Protein AF-A0A2H9PEF1-F1 (afdb_monomer_lite)

Foldseek 3Di:
DWFKDFDLVVFDDDPCSPVSVVVVCCVVVPDPQWPDKDADPDDSTGIDTDGHDPDVVRVVVCCVPVCVVCVVGMDTPDDDDDDPVPPPDPDCVVVVVVVSVVD

Sequence (103 aa):
MGLFKFNIDAFDKSEDIKKSLEVDIAKRIQNPLIINFYRLPEGDITHIVVFGFKNINELDSYFHTHQAKRGHISELKNLYILYVKSMKKSSPDDLIVKLLKED

Structure (mmCIF, N/CA/C/O backbone):
data_AF-A0A2H9PEF1-F1
#
_entry.id   AF-A0A2H9PEF1-F1
#
loop_
_atom_site.group_PDB
_atom_site.id
_atom_site.type_symbol
_atom_site.label_atom_id
_atom_site.label_alt_id
_atom_site.label_comp_id
_atom_site.label_asym_id
_atom_site.label_entity_id
_atom_site.label_seq_id
_atom_site.pdbx_PDB_ins_code
_atom_site.Cartn_x
_atom_site.Cartn_y
_atom_site.Cartn_z
_atom_site.occupancy
_atom_site.B_iso_or_equiv
_atom_site.auth_seq_id
_atom_site.auth_comp_id
_atom_site.auth_asym_id
_atom_site.auth_atom_id
_atom_site.pdbx_PDB_model_num
ATOM 1 N N . MET A 1 1 ? -4.731 0.255 1.916 1.00 81.06 1 MET A N 1
ATOM 2 C CA . MET A 1 1 ? -3.976 -0.953 1.529 1.00 81.06 1 MET A CA 1
ATOM 3 C C . MET A 1 1 ? -3.793 -0.933 0.025 1.00 81.06 1 MET A C 1
ATOM 5 O O . MET A 1 1 ? -4.788 -0.914 -0.685 1.00 81.06 1 MET A O 1
ATOM 9 N N . GLY A 1 2 ? -2.553 -0.854 -0.445 1.00 84.56 2 GLY A N 1
ATOM 10 C CA . GLY A 1 2 ? -2.228 -0.890 -1.870 1.00 84.56 2 GLY A CA 1
ATOM 11 C C . GLY A 1 2 ? -1.659 -2.249 -2.262 1.00 84.56 2 GLY A C 1
ATOM 12 O O . GLY A 1 2 ? -0.802 -2.774 -1.552 1.00 84.56 2 GLY A O 1
ATOM 13 N N . LEU A 1 3 ? -2.136 -2.797 -3.375 1.00 85.81 3 LEU A N 1
ATOM 14 C CA . LEU A 1 3 ? -1.567 -3.961 -4.049 1.00 85.81 3 LEU A CA 1
ATOM 15 C C . LEU A 1 3 ? -0.678 -3.461 -5.181 1.00 85.81 3 LEU A C 1
ATOM 17 O O . LEU A 1 3 ? -1.125 -2.678 -6.021 1.00 85.81 3 LEU A O 1
ATOM 21 N N . PHE A 1 4 ? 0.576 -3.894 -5.185 1.00 83.50 4 PHE A N 1
ATOM 22 C CA . PHE A 1 4 ? 1.590 -3.408 -6.106 1.00 83.50 4 PHE A CA 1
ATOM 23 C C . PHE A 1 4 ? 2.247 -4.541 -6.875 1.00 83.50 4 PHE A C 1
ATOM 25 O O . PHE A 1 4 ? 2.546 -5.606 -6.330 1.00 83.50 4 PHE A O 1
ATOM 32 N N . LYS A 1 5 ? 2.579 -4.234 -8.123 1.00 84.44 5 LYS A N 1
ATOM 33 C CA . LYS A 1 5 ? 3.522 -4.977 -8.940 1.00 84.44 5 LYS A CA 1
ATOM 34 C C . LYS A 1 5 ? 4.827 -4.196 -9.004 1.00 84.44 5 LYS A C 1
ATOM 36 O O . LYS A 1 5 ? 4.940 -3.189 -9.696 1.00 84.44 5 LYS A O 1
ATOM 41 N N . PHE A 1 6 ? 5.814 -4.640 -8.243 1.00 76.81 6 PHE A N 1
ATOM 42 C CA . PHE A 1 6 ? 7.176 -4.125 -8.345 1.00 76.81 6 PHE A CA 1
ATOM 43 C C . PHE A 1 6 ? 7.893 -4.766 -9.533 1.00 76.81 6 PHE A C 1
ATOM 45 O O . PHE A 1 6 ? 7.868 -5.988 -9.678 1.00 76.81 6 PHE A O 1
ATOM 52 N N . ASN A 1 7 ? 8.527 -3.940 -10.366 1.00 70.44 7 ASN A N 1
ATOM 53 C CA . ASN A 1 7 ? 9.327 -4.407 -11.490 1.00 70.44 7 ASN A CA 1
ATOM 54 C C . ASN A 1 7 ? 10.691 -4.881 -10.978 1.00 70.44 7 ASN A C 1
ATOM 56 O O . ASN A 1 7 ? 11.523 -4.060 -10.605 1.00 70.44 7 ASN A O 1
ATOM 60 N N . ILE A 1 8 ? 10.907 -6.197 -10.958 1.00 63.88 8 ILE A N 1
ATOM 61 C CA . ILE A 1 8 ? 12.131 -6.823 -10.439 1.00 63.88 8 ILE A CA 1
ATOM 62 C C . ILE A 1 8 ? 13.358 -6.428 -11.285 1.00 63.88 8 ILE A C 1
ATOM 64 O O . ILE A 1 8 ? 14.447 -6.301 -10.735 1.00 63.88 8 ILE A O 1
ATOM 68 N N . ASP A 1 9 ? 13.179 -6.119 -12.575 1.00 59.16 9 ASP A N 1
ATOM 69 C CA . ASP A 1 9 ? 14.261 -5.687 -13.473 1.00 59.16 9 ASP A CA 1
ATOM 70 C C . ASP A 1 9 ? 14.780 -4.269 -13.170 1.00 59.16 9 ASP A C 1
ATOM 72 O O . ASP A 1 9 ? 15.856 -3.890 -13.628 1.00 59.16 9 ASP A O 1
ATOM 76 N N . ALA A 1 10 ? 14.042 -3.477 -12.381 1.00 54.97 10 ALA A N 1
ATOM 77 C CA . ALA A 1 10 ? 14.478 -2.163 -11.896 1.00 54.97 10 ALA A CA 1
ATOM 78 C C . ALA A 1 10 ? 15.374 -2.243 -10.638 1.00 54.97 10 ALA A C 1
ATOM 80 O O . ALA A 1 10 ? 15.727 -1.208 -10.055 1.00 54.97 10 ALA A O 1
ATOM 81 N N . PHE A 1 11 ? 15.704 -3.455 -10.184 1.00 54.44 11 PHE A N 1
ATOM 82 C CA . PHE A 1 11 ? 16.547 -3.712 -9.020 1.00 54.44 11 PHE A CA 1
ATOM 83 C C . PHE A 1 11 ? 17.867 -4.352 -9.455 1.00 54.44 11 PHE A C 1
ATOM 85 O O . PHE A 1 11 ? 17.910 -5.156 -10.385 1.00 54.44 11 PHE A O 1
ATOM 92 N N . ASP A 1 12 ? 18.954 -3.933 -8.808 1.00 49.53 12 ASP A N 1
ATOM 93 C CA . ASP A 1 12 ? 20.311 -4.286 -9.215 1.00 49.53 12 ASP A CA 1
ATOM 94 C C . ASP A 1 12 ? 20.532 -5.804 -9.113 1.00 49.53 12 ASP A C 1
ATOM 96 O O . ASP A 1 12 ? 20.128 -6.444 -8.135 1.00 49.53 12 ASP A O 1
ATOM 100 N N . LYS A 1 13 ? 21.146 -6.390 -10.145 1.00 48.97 13 LYS A N 1
ATOM 101 C CA . LYS A 1 13 ? 21.326 -7.843 -10.291 1.00 48.97 13 LYS A CA 1
ATOM 102 C C . LYS A 1 13 ? 22.469 -8.328 -9.395 1.00 48.97 13 LYS A C 1
ATOM 104 O O . LYS A 1 13 ? 23.537 -8.669 -9.892 1.00 48.97 13 LYS A O 1
ATOM 109 N N . SER A 1 14 ? 22.271 -8.341 -8.079 1.00 46.44 14 SER A N 1
ATOM 110 C CA . SER A 1 14 ? 23.199 -9.007 -7.156 1.00 46.44 14 SER A CA 1
ATOM 111 C C . SER A 1 14 ? 22.839 -10.487 -6.983 1.00 46.44 14 SER A C 1
ATOM 113 O O . SER A 1 14 ? 21.671 -10.865 -7.082 1.00 46.44 14 SER A O 1
ATOM 115 N N . GLU A 1 15 ? 23.845 -11.334 -6.735 1.00 48.19 15 GLU A N 1
ATOM 116 C CA . GLU A 1 15 ? 23.725 -12.803 -6.627 1.00 48.19 15 GLU A CA 1
ATOM 117 C C . GLU A 1 15 ? 22.738 -13.275 -5.533 1.00 48.19 15 GLU A C 1
ATOM 119 O O . GLU A 1 15 ? 22.260 -14.404 -5.588 1.00 48.19 15 GLU A O 1
ATOM 124 N N . ASP A 1 16 ? 22.335 -12.386 -4.615 1.00 54.19 16 ASP A N 1
ATOM 125 C CA . 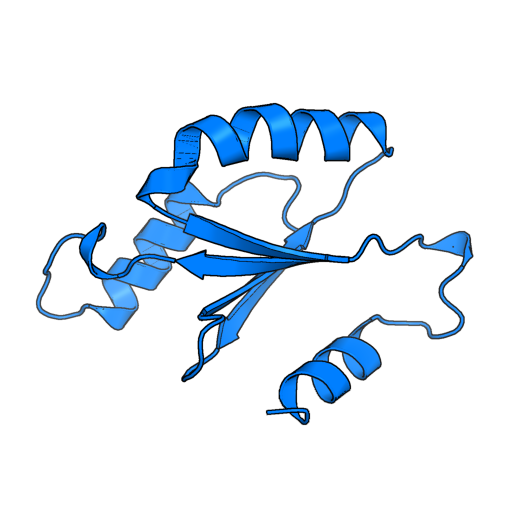ASP A 1 16 ? 21.305 -12.597 -3.587 1.00 54.19 16 ASP A CA 1
ATOM 126 C C . ASP A 1 16 ? 20.053 -11.725 -3.842 1.00 54.19 16 ASP A C 1
ATOM 128 O O . ASP A 1 16 ? 19.615 -10.927 -3.002 1.00 54.19 16 ASP A O 1
ATOM 132 N N . ILE A 1 17 ? 19.444 -11.894 -5.023 1.00 53.16 17 ILE A N 1
ATOM 133 C CA . ILE A 1 17 ? 18.294 -11.112 -5.526 1.00 53.16 17 ILE A CA 1
ATOM 134 C C . ILE A 1 17 ? 17.202 -10.929 -4.461 1.00 53.16 17 ILE A C 1
ATOM 136 O O . ILE A 1 17 ? 16.696 -9.827 -4.278 1.00 53.16 17 ILE A O 1
ATOM 140 N N . LYS A 1 18 ? 16.834 -11.981 -3.713 1.00 52.94 18 LYS A N 1
ATOM 141 C CA . LYS A 1 18 ? 15.746 -11.905 -2.718 1.00 52.94 18 LYS A CA 1
ATOM 142 C C . LYS A 1 18 ? 16.064 -10.970 -1.552 1.00 52.94 18 LYS A C 1
ATOM 144 O O . LYS A 1 18 ? 15.187 -10.210 -1.151 1.00 52.94 18 LYS A O 1
ATOM 149 N N . LYS A 1 19 ? 17.291 -11.025 -1.031 1.00 54.19 19 LYS A N 1
ATOM 150 C CA . LYS A 1 19 ? 17.704 -10.278 0.164 1.00 54.19 19 LYS A CA 1
ATOM 151 C C . LYS A 1 19 ? 18.047 -8.831 -0.187 1.00 54.19 19 LYS A C 1
ATOM 153 O O . LYS A 1 19 ? 17.674 -7.920 0.545 1.00 54.19 19 LYS A O 1
ATOM 158 N N . SER A 1 20 ? 18.678 -8.621 -1.344 1.00 52.16 20 SER A N 1
ATOM 159 C CA . SER A 1 20 ? 18.947 -7.288 -1.895 1.00 52.16 20 SER A CA 1
ATOM 160 C C . SER A 1 20 ? 17.649 -6.550 -2.226 1.00 52.16 20 SER A C 1
ATOM 162 O O . SER A 1 20 ? 17.487 -5.393 -1.847 1.00 52.16 20 SER A O 1
ATOM 164 N N . LEU A 1 21 ? 16.685 -7.242 -2.846 1.00 58.06 21 LEU A N 1
ATOM 165 C CA . LEU A 1 21 ? 15.373 -6.689 -3.180 1.00 58.06 21 LEU A CA 1
ATOM 166 C C . LEU A 1 21 ? 14.592 -6.284 -1.928 1.00 58.06 21 LEU A C 1
ATOM 168 O O . LEU A 1 21 ? 14.026 -5.200 -1.895 1.00 58.06 21 LEU A O 1
ATOM 172 N N . GLU A 1 22 ? 14.578 -7.110 -0.882 1.00 59.09 22 GLU A N 1
ATOM 173 C CA . GLU A 1 22 ? 13.876 -6.779 0.364 1.00 59.09 22 GLU A CA 1
ATOM 174 C C . GLU A 1 22 ? 14.498 -5.581 1.079 1.00 59.09 22 GLU A C 1
ATOM 176 O O . GLU A 1 22 ? 13.774 -4.715 1.567 1.00 59.09 22 GLU A O 1
ATOM 181 N N . VAL A 1 23 ? 15.829 -5.478 1.088 1.00 62.06 23 VAL A N 1
ATOM 182 C CA . VAL A 1 23 ? 16.538 -4.341 1.684 1.00 62.06 23 VAL A CA 1
ATOM 183 C C . VAL A 1 23 ? 16.328 -3.063 0.871 1.00 62.06 23 VAL A C 1
ATOM 185 O O . VAL A 1 23 ? 16.086 -2.009 1.458 1.00 62.06 23 VAL A O 1
ATOM 188 N N . ASP A 1 24 ? 16.379 -3.131 -0.458 1.00 60.25 24 ASP A N 1
ATOM 189 C CA . ASP A 1 24 ? 16.187 -1.963 -1.321 1.00 60.25 24 ASP A CA 1
ATOM 190 C C . ASP A 1 24 ? 14.737 -1.510 -1.374 1.00 60.25 24 ASP A C 1
ATOM 192 O O . ASP A 1 24 ? 14.468 -0.307 -1.342 1.00 60.25 24 ASP A O 1
ATOM 196 N N . ILE A 1 25 ? 13.793 -2.451 -1.399 1.00 62.97 25 ILE A N 1
ATOM 197 C CA . ILE A 1 25 ? 12.381 -2.141 -1.249 1.00 62.97 25 ILE A CA 1
ATOM 198 C C . ILE A 1 25 ? 12.160 -1.525 0.127 1.00 62.97 25 ILE A C 1
ATOM 200 O O . ILE A 1 25 ? 11.666 -0.409 0.173 1.00 62.97 25 ILE A O 1
ATOM 204 N N . ALA A 1 26 ? 12.591 -2.148 1.227 1.00 62.16 26 ALA A N 1
ATOM 205 C CA . ALA A 1 26 ? 12.423 -1.578 2.563 1.00 62.16 26 ALA A CA 1
ATOM 206 C C . ALA A 1 26 ? 13.029 -0.170 2.670 1.00 62.16 26 ALA A C 1
ATOM 208 O O . ALA A 1 26 ? 12.359 0.736 3.154 1.00 62.16 26 ALA A O 1
ATOM 209 N N . LYS A 1 27 ? 14.239 0.066 2.146 1.00 63.31 27 LYS A N 1
ATOM 210 C CA . LYS A 1 27 ? 14.881 1.395 2.123 1.00 63.31 27 LYS A CA 1
ATOM 211 C C . LYS A 1 27 ? 14.126 2.413 1.269 1.00 63.31 27 LYS A C 1
ATOM 213 O O . LYS A 1 27 ? 13.960 3.553 1.684 1.00 63.31 27 LYS A O 1
ATOM 218 N N . ARG A 1 28 ? 13.659 2.035 0.076 1.00 61.03 28 ARG A N 1
ATOM 219 C CA . ARG A 1 28 ? 12.899 2.937 -0.814 1.00 61.03 28 ARG A CA 1
ATOM 220 C C . ARG A 1 28 ? 11.482 3.170 -0.295 1.00 61.03 28 ARG A C 1
ATOM 222 O O . ARG A 1 28 ? 10.887 4.217 -0.557 1.00 61.03 28 ARG A O 1
ATOM 229 N N . ILE A 1 29 ? 10.931 2.199 0.417 1.00 62.66 29 ILE A N 1
ATOM 230 C CA . ILE A 1 29 ? 9.588 2.204 0.980 1.00 62.66 29 ILE A CA 1
ATOM 231 C C . ILE A 1 29 ? 9.569 2.811 2.384 1.00 62.66 29 ILE A C 1
ATOM 233 O O . ILE A 1 29 ? 8.483 3.173 2.800 1.00 62.66 29 ILE A O 1
ATOM 237 N N . GLN A 1 30 ? 10.709 3.043 3.056 1.00 60.53 30 GLN A N 1
ATOM 238 C CA . GLN A 1 30 ? 10.787 3.748 4.345 1.00 60.53 30 GLN A CA 1
ATOM 239 C C . GLN A 1 30 ? 10.015 5.071 4.298 1.00 60.53 30 GLN A C 1
ATOM 241 O O . GLN A 1 30 ? 10.496 6.121 3.877 1.00 60.53 30 GLN A O 1
ATOM 246 N N . ASN A 1 31 ? 8.768 4.986 4.726 1.00 67.44 31 ASN A N 1
ATOM 247 C CA . ASN A 1 31 ? 7.847 6.077 4.862 1.00 67.44 31 ASN A CA 1
ATOM 248 C C . ASN A 1 31 ? 7.121 5.819 6.183 1.00 67.44 31 ASN A C 1
ATOM 250 O O . ASN A 1 31 ? 6.616 4.710 6.379 1.00 67.44 31 ASN A O 1
ATOM 254 N N . PRO A 1 32 ? 7.067 6.808 7.087 1.00 73.00 32 PRO A N 1
ATOM 255 C CA . PRO A 1 32 ? 6.410 6.652 8.383 1.00 73.00 32 PRO A CA 1
ATOM 256 C C . PRO A 1 32 ? 4.924 6.278 8.274 1.00 73.00 32 PRO A C 1
ATOM 258 O O . PRO A 1 32 ? 4.343 5.799 9.240 1.00 73.00 32 PRO A O 1
ATOM 261 N N . LEU A 1 33 ? 4.311 6.469 7.103 1.00 78.62 33 LEU A N 1
ATOM 262 C CA . LEU A 1 33 ? 2.924 6.109 6.825 1.00 78.62 33 LEU A CA 1
ATOM 263 C C . LEU A 1 33 ? 2.731 4.610 6.582 1.00 78.62 33 LEU A C 1
ATOM 265 O O . LEU A 1 33 ? 1.600 4.179 6.404 1.00 78.62 33 LEU A O 1
ATOM 269 N N . ILE A 1 34 ? 3.784 3.793 6.540 1.00 79.69 34 ILE A N 1
ATOM 270 C CA . ILE A 1 34 ? 3.651 2.354 6.293 1.00 79.69 34 ILE A CA 1
ATOM 271 C C . ILE A 1 34 ? 3.559 1.604 7.606 1.00 79.69 34 ILE A C 1
ATOM 273 O O . ILE A 1 34 ? 4.455 1.649 8.440 1.00 79.69 34 ILE A O 1
ATOM 277 N N . ILE A 1 35 ? 2.446 0.894 7.752 1.00 80.75 35 ILE A N 1
ATOM 278 C CA . ILE A 1 35 ? 2.122 0.078 8.916 1.00 80.75 35 ILE A CA 1
ATOM 279 C C . ILE A 1 35 ? 2.645 -1.340 8.715 1.00 80.75 35 ILE A C 1
ATOM 281 O O . ILE A 1 35 ? 3.190 -1.929 9.642 1.00 80.75 35 ILE A O 1
ATOM 285 N N . ASN A 1 36 ? 2.447 -1.907 7.520 1.00 78.81 36 ASN A N 1
ATOM 286 C CA . ASN A 1 36 ? 2.866 -3.275 7.241 1.00 78.81 36 ASN A CA 1
ATOM 287 C C . ASN A 1 36 ? 3.181 -3.507 5.762 1.00 78.81 36 ASN A C 1
ATOM 289 O O . ASN A 1 36 ? 2.714 -2.775 4.884 1.00 78.81 36 ASN A O 1
ATOM 293 N N . PHE A 1 37 ? 3.960 -4.550 5.501 1.00 77.12 37 PHE A N 1
ATOM 294 C CA . PHE A 1 37 ? 4.459 -4.904 4.185 1.00 77.12 37 PHE A CA 1
ATOM 295 C C . PHE A 1 37 ? 4.497 -6.424 4.025 1.00 77.12 37 PHE A C 1
ATOM 297 O O . PHE A 1 37 ? 5.123 -7.119 4.822 1.00 77.12 37 PHE A O 1
ATOM 304 N N . TYR A 1 38 ? 3.854 -6.934 2.977 1.00 79.25 38 TYR A N 1
ATOM 305 C CA . TYR A 1 38 ? 3.806 -8.360 2.671 1.00 79.25 38 TYR A CA 1
ATOM 306 C C . TYR A 1 38 ? 4.274 -8.608 1.244 1.00 79.25 38 TYR A C 1
ATOM 308 O O . TYR A 1 38 ? 3.904 -7.881 0.320 1.00 79.25 38 TYR A O 1
ATOM 316 N N . ARG A 1 39 ? 5.060 -9.668 1.066 1.00 76.75 39 ARG A N 1
ATOM 317 C CA . ARG A 1 39 ? 5.502 -10.149 -0.239 1.00 76.75 39 ARG A CA 1
ATOM 318 C C . ARG A 1 39 ? 4.657 -11.342 -0.654 1.00 76.75 39 ARG A C 1
ATOM 320 O O . ARG A 1 39 ? 4.472 -12.265 0.137 1.00 76.75 39 ARG A O 1
ATOM 327 N N . LEU A 1 40 ? 4.195 -11.322 -1.896 1.00 76.69 40 LEU A N 1
ATOM 328 C CA . LEU A 1 40 ? 3.522 -12.449 -2.523 1.00 76.69 40 LEU A CA 1
ATOM 329 C C . LEU A 1 40 ? 4.536 -13.217 -3.379 1.00 76.69 40 LEU A C 1
ATOM 331 O O . LEU A 1 40 ? 5.342 -12.587 -4.072 1.00 76.69 40 LEU A O 1
ATOM 335 N N . PRO A 1 41 ? 4.572 -14.556 -3.281 1.00 63.84 41 PRO A N 1
ATOM 336 C CA . PRO A 1 41 ? 5.579 -15.355 -3.965 1.00 63.84 41 PRO A CA 1
ATOM 337 C C . PRO A 1 41 ? 5.362 -15.399 -5.482 1.00 63.84 41 PRO A C 1
ATOM 339 O O . PRO A 1 41 ? 6.350 -15.410 -6.212 1.00 63.84 41 PRO A O 1
ATOM 342 N N . GLU A 1 42 ? 4.111 -15.387 -5.951 1.00 63.91 42 GLU A N 1
ATOM 343 C CA . GLU A 1 42 ? 3.741 -15.547 -7.362 1.00 63.91 42 GLU A CA 1
ATOM 344 C C . GLU A 1 42 ? 2.460 -14.752 -7.673 1.00 63.91 42 GLU A C 1
ATOM 346 O O . GLU A 1 42 ? 1.626 -14.569 -6.789 1.00 63.91 42 GLU A O 1
ATOM 351 N N . GLY A 1 43 ? 2.323 -14.257 -8.911 1.00 68.75 43 GLY A N 1
ATOM 352 C CA . GLY A 1 43 ? 1.147 -13.509 -9.383 1.00 68.75 43 GLY A CA 1
ATOM 353 C C . GLY A 1 43 ? 1.469 -12.173 -10.066 1.00 68.75 43 GLY A C 1
ATOM 354 O O . GLY A 1 43 ? 2.610 -11.705 -10.069 1.00 68.75 43 GLY A O 1
ATOM 355 N N . ASP A 1 44 ? 0.450 -11.532 -10.657 1.00 77.06 44 ASP A N 1
ATOM 356 C CA . ASP A 1 44 ? 0.581 -10.174 -11.227 1.00 77.06 44 ASP A CA 1
ATOM 357 C C . ASP A 1 44 ? 0.812 -9.118 -10.130 1.00 77.06 44 ASP A C 1
ATOM 359 O O . ASP A 1 44 ? 1.350 -8.044 -10.389 1.00 77.06 44 ASP A O 1
ATOM 363 N N . ILE A 1 45 ? 0.451 -9.441 -8.888 1.00 81.62 45 ILE A N 1
ATOM 364 C CA . ILE A 1 45 ? 0.683 -8.629 -7.697 1.00 81.62 45 ILE A CA 1
ATOM 365 C C . ILE A 1 45 ? 1.844 -9.250 -6.929 1.00 81.62 45 ILE A C 1
ATOM 367 O O . ILE A 1 45 ? 1.787 -10.406 -6.529 1.00 81.62 45 ILE A O 1
ATOM 371 N N . THR A 1 46 ? 2.893 -8.470 -6.679 1.00 80.94 46 THR A N 1
ATOM 372 C CA . THR A 1 46 ? 4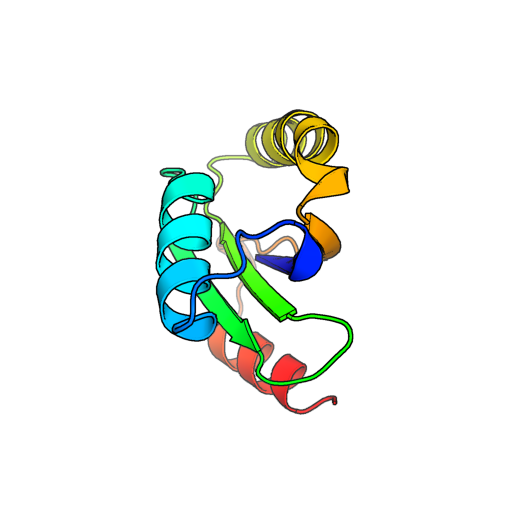.082 -8.966 -5.973 1.00 80.94 46 THR A CA 1
ATOM 373 C C . THR A 1 46 ? 4.124 -8.533 -4.514 1.00 80.94 46 THR A C 1
ATOM 375 O O . THR A 1 46 ? 4.778 -9.185 -3.702 1.00 80.94 46 THR A O 1
ATOM 378 N N . HIS A 1 47 ? 3.439 -7.442 -4.155 1.00 81.69 47 HIS A N 1
ATOM 379 C CA . HIS A 1 47 ? 3.496 -6.889 -2.805 1.00 81.69 47 HIS A CA 1
ATOM 380 C C . HIS A 1 47 ? 2.175 -6.268 -2.350 1.00 81.69 47 HIS A C 1
ATOM 382 O O . HIS A 1 47 ? 1.478 -5.597 -3.113 1.00 81.69 47 HIS A O 1
ATOM 388 N N . ILE A 1 48 ? 1.885 -6.422 -1.059 1.00 83.94 48 ILE A N 1
ATOM 389 C CA . ILE A 1 48 ? 0.788 -5.758 -0.355 1.00 83.94 48 ILE A CA 1
ATOM 390 C C . ILE A 1 48 ? 1.396 -4.771 0.633 1.00 83.94 48 ILE A C 1
ATOM 392 O O . ILE A 1 48 ? 2.179 -5.154 1.501 1.00 83.94 48 ILE A O 1
ATOM 396 N N . VAL A 1 49 ? 1.010 -3.502 0.536 1.00 82.88 49 VAL A N 1
ATOM 397 C CA . VAL A 1 49 ? 1.478 -2.456 1.449 1.00 82.88 49 VAL A CA 1
ATOM 398 C C . VAL A 1 49 ? 0.296 -1.863 2.202 1.00 82.88 49 VAL A C 1
ATOM 400 O O . VAL A 1 49 ? -0.682 -1.372 1.621 1.00 82.88 49 VAL A O 1
ATOM 403 N N . VAL A 1 50 ? 0.375 -1.912 3.527 1.00 84.06 50 VAL A N 1
ATOM 404 C CA . VAL A 1 50 ? -0.618 -1.334 4.427 1.00 84.06 50 VAL A CA 1
ATOM 405 C C . VAL A 1 50 ? -0.107 0.019 4.889 1.00 84.06 50 VAL A C 1
ATOM 407 O O . VAL A 1 50 ? 0.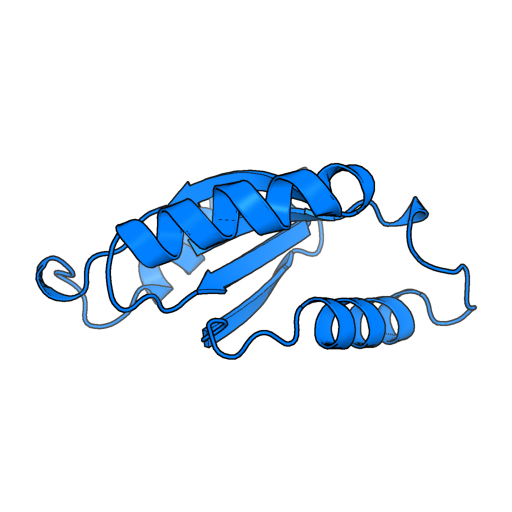953 0.120 5.499 1.00 84.06 50 VAL A O 1
ATOM 410 N N . PHE A 1 51 ? -0.891 1.054 4.607 1.00 84.56 51 PHE A N 1
ATOM 411 C CA . PHE A 1 51 ? -0.585 2.431 4.966 1.00 84.56 51 PHE A CA 1
ATOM 412 C C . PHE A 1 51 ? -1.559 2.938 6.028 1.00 84.56 51 PHE A C 1
ATOM 414 O O . PHE A 1 51 ? -2.742 2.588 5.999 1.00 84.56 51 PHE A O 1
ATOM 421 N N . GLY A 1 52 ? -1.064 3.794 6.912 1.00 84.69 52 GLY A N 1
ATOM 422 C CA . GLY A 1 52 ? -1.829 4.614 7.833 1.00 84.69 52 GLY A CA 1
ATOM 423 C C . GLY A 1 52 ? -1.804 6.060 7.371 1.00 84.69 52 GLY A C 1
ATOM 424 O O . GLY A 1 52 ? -0.738 6.650 7.253 1.00 84.69 52 GLY A O 1
ATOM 425 N N . PHE A 1 53 ? -2.983 6.626 7.141 1.00 84.81 53 PHE A N 1
ATOM 426 C CA . PHE A 1 53 ? -3.151 8.040 6.823 1.00 84.81 53 PHE A CA 1
ATOM 427 C C . PHE A 1 53 ? -4.085 8.670 7.848 1.00 84.81 53 PHE A C 1
ATOM 429 O O . PHE A 1 53 ? -5.066 8.052 8.272 1.00 84.81 53 PHE A O 1
ATOM 436 N N . LYS A 1 54 ? -3.808 9.915 8.229 1.00 83.75 54 LYS A N 1
ATOM 437 C CA . LYS A 1 54 ? -4.640 10.686 9.154 1.00 83.75 54 LYS A CA 1
ATOM 438 C C . LYS A 1 54 ? -5.975 11.071 8.520 1.00 83.75 54 LYS A C 1
ATOM 440 O O . LYS A 1 54 ? -6.988 11.154 9.213 1.00 83.75 54 LYS A O 1
ATOM 445 N N . ASN A 1 55 ? -5.981 11.350 7.218 1.00 82.75 55 ASN A N 1
ATOM 446 C CA . ASN A 1 55 ? -7.170 11.729 6.459 1.00 82.75 55 ASN A CA 1
ATOM 447 C C . ASN A 1 55 ? -7.029 11.371 4.969 1.00 82.75 55 ASN A C 1
ATOM 449 O O . ASN A 1 55 ? -5.959 10.984 4.503 1.00 82.75 55 ASN A O 1
ATOM 453 N N . ILE A 1 56 ? -8.128 11.506 4.222 1.00 82.50 56 ILE A N 1
ATOM 454 C CA . ILE A 1 56 ? -8.166 11.170 2.793 1.00 82.50 56 ILE A CA 1
ATOM 455 C C . ILE A 1 56 ? -7.287 12.091 1.936 1.00 82.50 56 ILE A C 1
ATOM 457 O O . ILE A 1 56 ? -6.760 11.641 0.927 1.00 82.50 56 ILE A O 1
ATOM 461 N N . ASN A 1 57 ? -7.065 13.341 2.356 1.00 85.19 57 ASN A N 1
ATOM 462 C CA . ASN A 1 57 ? -6.218 14.283 1.619 1.00 85.19 57 ASN A CA 1
ATOM 463 C C . ASN A 1 57 ? -4.744 13.859 1.673 1.00 85.19 57 ASN A C 1
ATOM 465 O O . ASN A 1 57 ? -4.014 14.025 0.703 1.00 85.19 57 ASN A O 1
ATOM 469 N N . GLU A 1 58 ? -4.300 13.295 2.798 1.00 83.56 58 GLU A N 1
ATOM 470 C CA . GLU A 1 58 ? -2.949 12.749 2.946 1.00 83.56 58 GLU A CA 1
ATOM 471 C C . GLU A 1 58 ? -2.753 11.495 2.086 1.00 83.56 58 GLU A C 1
ATOM 473 O O . GLU A 1 58 ? -1.717 11.351 1.439 1.00 83.56 58 GLU A O 1
ATOM 478 N N . LEU A 1 59 ? -3.775 10.632 2.020 1.00 85.06 59 LEU A N 1
ATOM 479 C CA . LEU A 1 59 ? -3.803 9.493 1.103 1.00 85.06 59 LEU A CA 1
ATOM 480 C C . LEU A 1 59 ? -3.695 9.965 -0.350 1.00 85.06 59 LEU A C 1
ATOM 482 O O . LEU A 1 59 ? -2.828 9.489 -1.082 1.00 85.06 59 LEU A O 1
ATOM 486 N N . ASP A 1 60 ? -4.553 10.900 -0.761 1.00 84.19 60 ASP A N 1
ATOM 487 C CA . ASP A 1 60 ? -4.591 11.388 -2.139 1.00 84.19 60 ASP A CA 1
ATOM 488 C C . ASP A 1 60 ? -3.270 12.057 -2.529 1.00 84.19 60 ASP A C 1
ATOM 490 O O . ASP A 1 60 ? -2.659 11.687 -3.529 1.00 84.19 60 ASP A O 1
ATOM 494 N N . SER A 1 61 ? -2.750 12.938 -1.670 1.00 83.38 61 SER A N 1
ATOM 495 C CA . SER A 1 61 ? -1.447 13.578 -1.858 1.00 83.38 61 SER A CA 1
ATOM 496 C C . SER A 1 61 ? -0.322 12.552 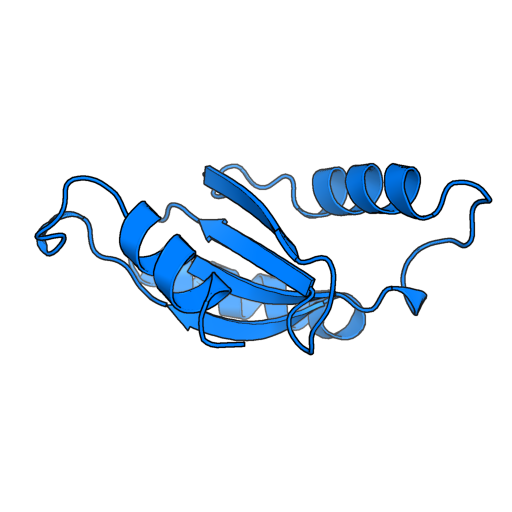-2.007 1.00 83.38 61 SER A C 1
ATOM 498 O O . SER A 1 61 ? 0.505 12.672 -2.915 1.00 83.38 61 SER A O 1
ATOM 500 N N . TYR A 1 62 ? -0.304 11.502 -1.177 1.00 81.44 62 TYR A N 1
ATOM 501 C CA . TYR A 1 62 ? 0.707 10.450 -1.261 1.00 81.44 62 TYR A CA 1
ATOM 502 C C . TYR A 1 62 ? 0.664 9.725 -2.610 1.00 81.44 62 TYR A C 1
ATOM 504 O O . TYR A 1 62 ? 1.693 9.592 -3.273 1.00 81.44 62 TYR A O 1
ATOM 512 N N . PHE A 1 63 ? -0.514 9.282 -3.049 1.00 78.25 63 PHE A N 1
ATOM 513 C CA . PHE A 1 63 ? -0.638 8.536 -4.300 1.00 78.25 63 PHE A CA 1
ATOM 514 C C . PHE A 1 63 ? -0.460 9.422 -5.541 1.00 78.25 63 PHE A C 1
ATOM 516 O O . PHE A 1 63 ? 0.184 8.983 -6.493 1.00 78.25 63 PHE A O 1
ATOM 523 N N . HIS A 1 64 ? -0.886 10.686 -5.507 1.00 77.31 64 HIS A N 1
ATOM 524 C CA . HIS A 1 64 ? -0.616 11.646 -6.581 1.00 77.31 64 HIS A CA 1
ATOM 525 C C . HIS A 1 64 ? 0.877 11.981 -6.717 1.00 77.31 64 HIS A C 1
ATOM 527 O O . HIS A 1 64 ? 1.386 12.107 -7.829 1.00 77.31 64 HIS A O 1
ATOM 533 N N . THR A 1 65 ? 1.613 12.113 -5.608 1.00 69.69 65 THR A N 1
ATOM 534 C CA . THR A 1 65 ? 3.017 12.566 -5.647 1.00 69.69 65 THR A CA 1
ATOM 535 C C . THR A 1 65 ? 4.039 11.435 -5.722 1.00 69.69 65 THR A C 1
ATOM 537 O O . THR A 1 65 ? 5.038 11.562 -6.436 1.00 69.69 65 THR A O 1
ATOM 540 N N . HIS A 1 66 ? 3.836 10.332 -4.998 1.00 64.31 66 HIS A N 1
ATOM 541 C CA . HIS A 1 66 ? 4.818 9.248 -4.921 1.00 64.31 66 HIS A CA 1
ATOM 542 C C . HIS A 1 66 ? 4.655 8.227 -6.033 1.00 64.31 66 HIS A C 1
ATOM 544 O O . HIS A 1 66 ? 5.662 7.726 -6.537 1.00 64.31 66 HIS A O 1
ATOM 550 N N . GLN A 1 67 ? 3.422 7.938 -6.444 1.00 58.31 67 GLN A N 1
ATOM 551 C CA . GLN A 1 67 ? 3.197 6.960 -7.498 1.00 58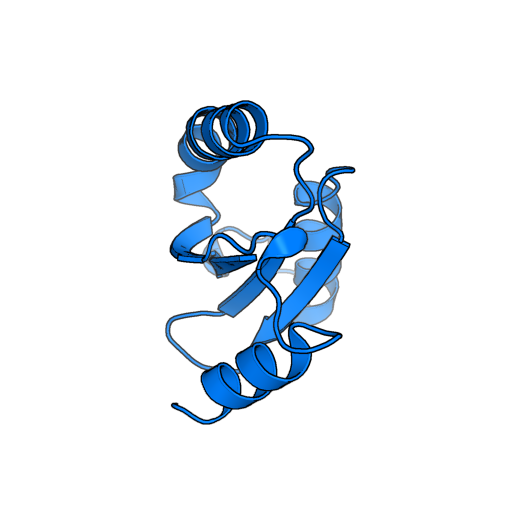.31 67 GLN A CA 1
ATOM 552 C C . GLN A 1 67 ? 3.596 7.515 -8.871 1.00 58.31 67 GLN A C 1
ATOM 554 O O . GLN A 1 67 ? 4.288 6.831 -9.621 1.00 58.31 67 GLN A O 1
ATOM 559 N N . ALA A 1 68 ? 3.327 8.800 -9.135 1.00 59.59 68 ALA A N 1
ATOM 560 C CA . ALA A 1 68 ? 3.800 9.488 -10.340 1.00 59.59 68 ALA A CA 1
ATOM 561 C C . ALA A 1 68 ? 5.337 9.468 -10.479 1.00 59.59 68 ALA A C 1
ATOM 563 O O . ALA A 1 68 ? 5.867 9.333 -11.578 1.00 59.59 68 ALA A O 1
ATOM 564 N N . LYS A 1 69 ? 6.074 9.542 -9.361 1.00 61.81 69 LYS A N 1
ATOM 565 C CA . LYS A 1 69 ? 7.548 9.499 -9.357 1.00 61.81 69 LYS A CA 1
ATOM 566 C C . LYS A 1 69 ? 8.126 8.083 -9.441 1.00 61.81 69 LYS A C 1
ATOM 568 O O . LYS A 1 69 ? 9.296 7.932 -9.778 1.00 61.81 69 LYS A O 1
ATOM 573 N N . ARG A 1 70 ? 7.342 7.051 -9.113 1.00 67.12 70 ARG A N 1
ATOM 574 C CA . ARG A 1 70 ? 7.804 5.655 -8.981 1.00 67.12 70 ARG A CA 1
ATOM 575 C C . ARG A 1 70 ? 7.136 4.681 -9.946 1.00 67.12 70 ARG A C 1
ATOM 577 O O . ARG A 1 70 ? 7.391 3.487 -9.830 1.00 67.12 70 ARG A O 1
ATOM 584 N N . GLY A 1 71 ? 6.364 5.160 -10.921 1.00 64.19 71 GLY A N 1
ATOM 585 C CA . GLY A 1 71 ? 5.692 4.304 -11.908 1.00 64.19 71 GLY A CA 1
ATOM 586 C C . GLY A 1 71 ? 6.632 3.376 -12.691 1.00 64.19 71 GLY A C 1
ATOM 587 O O . GLY A 1 71 ? 6.207 2.324 -13.145 1.00 64.19 71 GLY A O 1
ATOM 588 N N . HIS A 1 72 ? 7.925 3.710 -12.788 1.00 68.38 72 HIS A N 1
ATOM 589 C CA . HIS A 1 72 ? 8.948 2.855 -13.404 1.00 68.38 72 HIS A CA 1
ATOM 590 C C . HIS A 1 72 ? 9.466 1.724 -12.487 1.00 68.38 72 HIS A C 1
ATOM 592 O O . HIS A 1 72 ? 10.071 0.775 -12.974 1.00 68.38 72 HIS A O 1
ATOM 598 N N . ILE A 1 73 ? 9.244 1.819 -11.170 1.00 69.31 73 ILE A N 1
ATOM 599 C CA . ILE A 1 73 ? 9.702 0.855 -10.148 1.00 69.31 73 ILE A CA 1
ATOM 600 C C . ILE A 1 73 ? 8.537 -0.009 -9.659 1.00 69.31 73 ILE A C 1
ATOM 602 O O . ILE A 1 73 ? 8.707 -1.193 -9.371 1.00 69.31 73 ILE A O 1
ATOM 606 N N . SER A 1 74 ? 7.354 0.588 -9.526 1.00 75.19 74 SER A N 1
ATOM 607 C CA . SER A 1 74 ? 6.183 -0.062 -8.953 1.00 75.19 74 SER A CA 1
ATOM 608 C C . SER A 1 74 ? 4.904 0.441 -9.599 1.00 75.19 74 SER A C 1
ATOM 610 O O . SER A 1 74 ? 4.634 1.643 -9.594 1.00 75.19 74 SER A O 1
ATOM 612 N N . GLU A 1 75 ? 4.093 -0.492 -10.065 1.00 82.75 75 GLU A N 1
ATOM 613 C CA . GLU A 1 75 ? 2.744 -0.257 -10.557 1.00 82.75 75 GLU A CA 1
ATOM 614 C C . GLU A 1 75 ? 1.751 -0.556 -9.427 1.00 82.75 75 GLU A C 1
ATOM 616 O O . GLU A 1 75 ? 1.801 -1.628 -8.821 1.00 82.75 75 GLU A O 1
ATOM 621 N N . LEU A 1 76 ? 0.852 0.377 -9.110 1.00 83.69 76 LEU A N 1
ATOM 622 C CA . LEU A 1 76 ? -0.275 0.087 -8.222 1.00 83.69 76 LEU A CA 1
ATOM 623 C C . LEU A 1 76 ? -1.370 -0.601 -9.034 1.00 83.69 76 LEU A C 1
ATOM 625 O O . LEU A 1 76 ? -1.946 0.005 -9.932 1.00 83.69 76 LEU A O 1
ATOM 629 N N . LYS A 1 77 ? -1.696 -1.836 -8.662 1.00 85.00 77 LYS A N 1
ATOM 630 C CA . LYS A 1 77 ? -2.784 -2.604 -9.271 1.00 85.00 77 LYS A CA 1
ATOM 631 C C . LYS A 1 77 ? -4.127 -2.240 -8.656 1.00 85.00 77 LYS A C 1
ATOM 633 O O . LYS A 1 77 ? -5.076 -1.914 -9.363 1.00 85.00 77 LYS A O 1
ATOM 638 N N . ASN A 1 78 ? -4.193 -2.223 -7.325 1.00 85.06 78 ASN A N 1
ATOM 639 C CA . ASN A 1 78 ? -5.430 -1.940 -6.604 1.00 85.06 78 ASN A CA 1
ATOM 640 C C . ASN A 1 78 ? -5.151 -1.110 -5.354 1.00 85.06 78 ASN A C 1
ATOM 642 O O . ASN A 1 78 ? -4.167 -1.337 -4.650 1.00 85.06 78 ASN A O 1
ATOM 646 N N . LEU A 1 79 ? -6.067 -0.200 -5.025 1.00 84.50 79 LEU A N 1
ATOM 647 C CA . LEU A 1 79 ? -6.060 0.543 -3.769 1.00 84.50 79 LEU A CA 1
ATOM 648 C C . LEU A 1 79 ? -7.372 0.320 -3.021 1.00 84.50 79 LEU A C 1
ATOM 650 O O . LEU A 1 79 ? -8.441 0.709 -3.480 1.00 84.50 79 LEU A O 1
ATOM 654 N N . TYR A 1 80 ? -7.268 -0.264 -1.833 1.00 82.38 80 TYR A N 1
ATOM 655 C CA . TYR A 1 80 ? -8.381 -0.461 -0.912 1.00 82.38 80 TYR A CA 1
ATOM 656 C C . TYR A 1 80 ? -8.281 0.543 0.233 1.00 82.38 80 TYR A C 1
ATOM 658 O O . TYR A 1 80 ? -7.305 0.545 0.994 1.00 82.38 80 TYR A O 1
ATOM 666 N N . ILE A 1 81 ? -9.295 1.394 0.371 1.00 82.75 81 ILE A N 1
ATOM 667 C CA . ILE A 1 81 ? -9.392 2.361 1.466 1.00 82.75 81 ILE A CA 1
ATOM 668 C C . ILE A 1 81 ? -10.148 1.700 2.618 1.00 82.75 81 ILE A C 1
ATOM 670 O O . ILE A 1 81 ? -11.296 1.292 2.468 1.00 82.75 81 ILE A O 1
ATOM 674 N N . LEU A 1 82 ? -9.489 1.589 3.771 1.00 75.62 82 LEU A N 1
ATOM 675 C CA . LEU A 1 82 ? -10.061 1.008 4.983 1.00 75.62 82 LEU A CA 1
ATOM 676 C C . LEU A 1 82 ? -10.277 2.127 5.999 1.00 75.62 82 LEU A C 1
ATOM 678 O O . LEU A 1 82 ? -9.331 2.831 6.350 1.00 75.62 82 LEU A O 1
ATOM 682 N N . TYR A 1 83 ? -11.511 2.298 6.475 1.00 70.81 83 TYR A N 1
ATOM 683 C CA . TYR A 1 83 ? -11.832 3.302 7.486 1.00 70.81 83 TYR A CA 1
ATOM 684 C C . TYR A 1 83 ? -12.093 2.635 8.834 1.00 70.81 83 TYR A C 1
ATOM 686 O O . TYR A 1 83 ? -13.018 1.830 8.970 1.00 70.81 83 TYR A O 1
ATOM 694 N N . VAL A 1 84 ? -11.298 3.003 9.844 1.00 66.75 84 VAL A N 1
ATOM 695 C CA . VAL A 1 84 ? -11.291 2.351 11.166 1.00 66.75 84 VAL A CA 1
ATOM 696 C C . VAL A 1 84 ? -12.675 2.352 11.819 1.00 66.75 84 VAL A C 1
ATOM 698 O O . VAL A 1 84 ? -13.077 1.337 12.374 1.00 66.75 84 VAL A O 1
ATOM 701 N N . LYS A 1 85 ? -13.466 3.429 11.680 1.00 66.56 85 LYS A N 1
ATOM 702 C CA . LYS A 1 85 ? -14.818 3.485 12.277 1.00 66.56 85 LYS A CA 1
ATOM 703 C C . LYS A 1 85 ? -15.849 2.574 11.596 1.00 66.56 85 LYS A C 1
ATOM 705 O O . LYS A 1 85 ? -16.935 2.399 12.130 1.00 66.56 85 LYS A O 1
ATOM 710 N N . SER A 1 86 ? -15.537 2.026 10.422 1.00 61.16 86 SER A N 1
ATOM 711 C CA . SER A 1 86 ? -16.419 1.122 9.667 1.00 61.16 86 SER A CA 1
ATOM 712 C C . SER A 1 86 ? -15.947 -0.334 9.674 1.00 61.16 86 SER A C 1
ATOM 714 O O . SER A 1 86 ? -16.601 -1.198 9.086 1.00 61.16 86 SER A O 1
ATOM 716 N N . MET A 1 87 ? -14.824 -0.630 10.339 1.00 61.66 87 MET A N 1
ATOM 717 C CA . MET A 1 87 ? -14.340 -1.999 10.469 1.00 61.66 87 MET A CA 1
ATOM 718 C C . MET A 1 87 ? -15.243 -2.773 11.433 1.00 61.66 87 MET A C 1
ATOM 720 O O . MET A 1 87 ? -15.221 -2.566 12.641 1.00 61.66 87 MET A O 1
ATOM 724 N N . LYS A 1 88 ? -16.058 -3.678 10.879 1.00 64.38 88 LYS A N 1
ATOM 725 C CA . LYS A 1 88 ? -16.894 -4.607 11.661 1.00 64.38 88 LYS A CA 1
ATOM 726 C C . LYS A 1 88 ? -16.076 -5.696 12.362 1.00 64.38 88 LYS A C 1
ATOM 728 O O . LYS A 1 88 ? -16.566 -6.309 13.303 1.00 64.38 88 LYS A O 1
ATOM 733 N N . LYS A 1 89 ? -14.859 -5.955 11.882 1.00 63.19 89 LYS A N 1
ATOM 734 C CA . LYS A 1 89 ? -13.900 -6.899 12.460 1.00 63.19 89 LYS A CA 1
ATOM 735 C C . LYS A 1 89 ? -12.737 -6.121 13.065 1.00 63.19 89 LYS A C 1
ATOM 737 O O . LYS A 1 89 ? -12.374 -5.067 12.553 1.00 63.19 89 LYS A O 1
ATOM 742 N N . SER A 1 90 ? -12.166 -6.633 14.150 1.00 67.62 90 SER A N 1
ATOM 743 C CA . SER A 1 90 ? -11.092 -5.968 14.899 1.00 67.62 90 SER A CA 1
ATOM 744 C C . SER A 1 90 ? -9.767 -5.873 14.138 1.00 67.62 90 SER A C 1
ATOM 746 O O . SER A 1 90 ? -8.899 -5.108 14.550 1.00 67.62 90 SER A O 1
ATOM 748 N N . SER A 1 91 ? -9.602 -6.620 13.041 1.00 67.38 91 SER A N 1
ATOM 749 C CA . SER A 1 91 ? -8.414 -6.567 12.189 1.00 67.38 91 SER A CA 1
ATOM 750 C C . SER A 1 91 ? -8.759 -6.727 10.699 1.00 67.38 91 SER A C 1
ATOM 752 O O . SER A 1 91 ? -9.810 -7.282 10.352 1.00 67.38 91 SER A O 1
ATOM 754 N N . PRO A 1 92 ? -7.886 -6.238 9.797 1.00 66.94 92 PRO A N 1
ATOM 755 C CA . PRO A 1 92 ? -8.007 -6.456 8.358 1.00 66.94 92 PRO A CA 1
ATOM 756 C C . PRO A 1 92 ? -7.550 -7.857 7.911 1.00 66.94 92 PRO A C 1
ATOM 758 O O . PRO A 1 92 ? -7.629 -8.156 6.721 1.00 66.94 92 PRO A O 1
ATOM 761 N N . ASP A 1 93 ? -7.084 -8.714 8.826 1.00 73.50 93 ASP A N 1
ATOM 762 C CA . ASP A 1 93 ? -6.414 -9.979 8.494 1.00 73.50 93 ASP A CA 1
ATOM 763 C C . ASP A 1 93 ? -7.307 -10.918 7.686 1.00 73.50 93 ASP A C 1
ATOM 765 O O . ASP A 1 93 ? -6.855 -11.508 6.714 1.00 73.50 93 ASP A O 1
ATOM 769 N N . ASP A 1 94 ? -8.597 -10.994 8.010 1.00 71.69 94 ASP A N 1
ATOM 770 C CA . ASP A 1 94 ? -9.545 -11.832 7.268 1.00 71.69 94 ASP A CA 1
ATOM 771 C C . ASP A 1 94 ? -9.685 -11.411 5.800 1.00 71.69 94 ASP A C 1
ATOM 773 O O . ASP A 1 94 ? -9.885 -12.256 4.929 1.00 71.69 94 ASP A O 1
ATOM 777 N N . LEU A 1 95 ? -9.583 -10.108 5.510 1.00 69.44 95 LEU A N 1
ATOM 778 C CA . LEU A 1 95 ? -9.588 -9.611 4.135 1.00 69.44 95 LEU A CA 1
ATOM 779 C C . LEU A 1 95 ? -8.281 -9.980 3.434 1.00 69.44 95 LEU A C 1
ATOM 781 O O . LEU A 1 95 ? -8.320 -10.409 2.288 1.00 69.44 95 LEU A O 1
ATOM 785 N N . ILE A 1 96 ? -7.146 -9.848 4.127 1.00 71.38 96 ILE A N 1
ATOM 786 C CA . ILE A 1 96 ? -5.837 -10.254 3.602 1.00 71.38 96 ILE A CA 1
ATOM 787 C C . ILE A 1 96 ? -5.863 -11.752 3.274 1.00 71.38 96 ILE A C 1
ATOM 789 O O . ILE A 1 96 ? -5.563 -12.132 2.151 1.00 71.38 96 ILE A O 1
ATOM 793 N N . VAL A 1 97 ? -6.311 -12.597 4.205 1.00 75.81 97 VAL A N 1
ATOM 794 C CA . VAL A 1 97 ? -6.440 -14.049 4.011 1.00 75.81 97 VAL A CA 1
ATOM 795 C C . VAL A 1 97 ? -7.388 -14.382 2.864 1.00 75.81 97 VAL A C 1
ATOM 797 O O . VAL A 1 97 ? -7.121 -15.319 2.120 1.00 75.81 97 VAL A O 1
ATOM 800 N N . LYS A 1 98 ? -8.491 -13.642 2.709 1.00 76.44 98 LYS A N 1
ATOM 801 C CA . LYS A 1 98 ? -9.407 -13.840 1.585 1.00 76.44 98 LYS A CA 1
ATOM 802 C C . LYS A 1 98 ? -8.734 -13.515 0.248 1.00 76.44 98 LYS A C 1
ATOM 804 O O . LYS A 1 98 ? -8.794 -14.341 -0.650 1.00 76.44 98 LYS A O 1
ATOM 809 N N . LEU A 1 99 ? -8.080 -12.358 0.140 1.00 70.75 99 LEU A N 1
ATOM 810 C CA . LEU A 1 99 ? -7.387 -11.936 -1.082 1.00 70.75 99 LEU A CA 1
ATOM 811 C C . LEU A 1 99 ? -6.275 -12.914 -1.474 1.00 70.75 99 LEU A C 1
ATOM 813 O O . LEU A 1 99 ? -6.119 -13.209 -2.645 1.00 70.75 99 LEU A O 1
ATOM 817 N N . LEU A 1 100 ? -5.558 -13.464 -0.492 1.00 71.50 100 LEU A N 1
ATOM 818 C CA . LEU A 1 100 ? -4.524 -14.483 -0.707 1.00 71.50 100 LEU A CA 1
ATOM 819 C C . LEU A 1 100 ? -5.066 -15.852 -1.150 1.00 71.50 100 LEU A C 1
ATOM 821 O O . LEU A 1 100 ? -4.282 -16.709 -1.540 1.00 71.50 100 LEU A O 1
ATOM 825 N N . LYS A 1 101 ? -6.371 -16.103 -0.999 1.00 72.06 101 LYS A N 1
ATOM 826 C CA . LYS A 1 101 ? -7.029 -17.374 -1.348 1.00 72.06 101 LYS A CA 1
ATOM 827 C C . LYS A 1 101 ? -7.870 -17.290 -2.622 1.00 72.06 101 LYS A C 1
ATOM 829 O O . LYS A 1 101 ? -8.407 -18.312 -3.033 1.00 72.06 101 LYS A O 1
ATOM 834 N N . GLU A 1 102 ? -8.061 -16.093 -3.175 1.00 55.28 102 GLU A N 1
ATOM 835 C CA . GLU A 1 102 ? -8.813 -15.872 -4.418 1.00 55.28 102 GLU A CA 1
ATOM 836 C C . GLU A 1 102 ? -7.927 -15.970 -5.681 1.00 55.28 102 GLU A C 1
ATOM 838 O O . GLU A 1 102 ? -8.439 -15.728 -6.771 1.00 55.28 102 GLU A O 1
ATOM 843 N N . ASP A 1 103 ? -6.659 -16.384 -5.537 1.00 44.59 103 ASP A N 1
ATOM 844 C CA . ASP A 1 103 ? -5.738 -16.753 -6.629 1.00 44.59 103 ASP A CA 1
ATOM 845 C C . ASP A 1 103 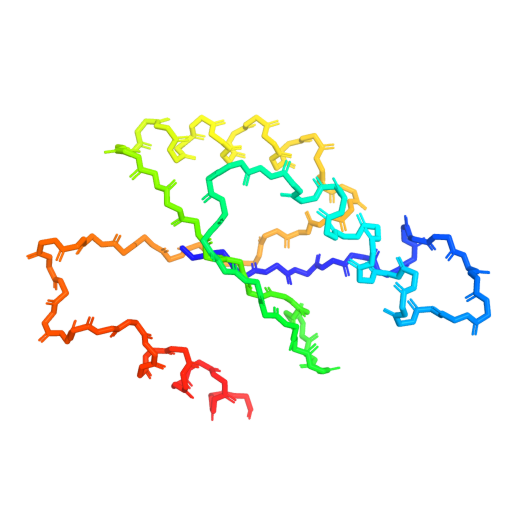? -5.656 -18.280 -6.833 1.00 44.59 103 ASP A C 1
ATOM 847 O O . ASP A 1 103 ? -5.498 -19.015 -5.825 1.00 44.59 103 ASP A O 1
#

pLDDT: mean 70.85, std 11.14, range [44.59, 85.81]

Radius of gyration: 14.4 Å; chains: 1; bounding box: 41×32×28 Å

Secondary structure (DSSP, 8-state):
-EEEEE-GGGS---TTHHHHHHHHHHHHH--TTEEEEEE-SSSS--EEEEE--SSHHHHHHHIIIIIHHHTTTEEEEEE----GGG-SSS-SHHHHHHHTT--